Protein AF-A0A851M5R2-F1 (afdb_monomer_lite)

pLDDT: mean 85.22, std 11.35, range [49.38, 98.06]

Sequence (105 aa):
MPDEDSKIDHYVLEYRRTNFEGPPRAKEDQPWMVVEGIKGTEYTLSGLKFDMKYMNFRVRACNKAVAGEFSEPVTLETRAFMFRLDASTCHQNLRVEDLSVEWDA

InterPro domains:
  IPR003961 Fibronectin type III [PF00041] (3-75)
  IPR003961 Fibronectin type III [PS50853] (1-81)
  IPR003961 Fibronectin type III [cd00063] (2-78)
  IPR013783 Immunoglobulin-like fold [G3DSA:2.60.40.10] (1-80)
  IPR036116 Fibronectin type III superfamily [SSF49265] (3-80)
  IPR050617 E3 ubiquitin-protein ligases and FN3/SPRY domain-containing proteins [PTHR24099] (2-103)

Structure (mmCIF, N/CA/C/O backbone):
data_AF-A0A851M5R2-F1
#
_entry.id   AF-A0A851M5R2-F1
#
loop_
_atom_site.group_PDB
_atom_site.id
_atom_site.type_symbol
_atom_site.label_atom_id
_atom_site.label_alt_id
_atom_site.label_comp_id
_atom_site.label_asym_id
_atom_site.label_entity_id
_atom_site.label_seq_id
_atom_site.pdbx_PDB_ins_code
_atom_site.Cartn_x
_atom_site.Cartn_y
_atom_site.Cartn_z
_atom_site.occupancy
_atom_site.B_iso_or_equiv
_atom_site.auth_seq_id
_atom_site.auth_comp_id
_atom_site.auth_asym_id
_atom_site.auth_atom_id
_atom_site.pdbx_PDB_model_num
ATOM 1 N N . MET A 1 1 ? 8.449 -0.277 -33.703 1.00 49.38 1 MET A N 1
ATOM 2 C CA . MET A 1 1 ? 7.484 -0.553 -32.617 1.00 49.38 1 MET A CA 1
ATOM 3 C C . MET A 1 1 ? 8.231 -0.327 -31.317 1.00 49.38 1 MET A C 1
ATOM 5 O O . MET A 1 1 ? 9.392 -0.709 -31.301 1.00 49.38 1 MET A O 1
ATOM 9 N N . PRO A 1 2 ? 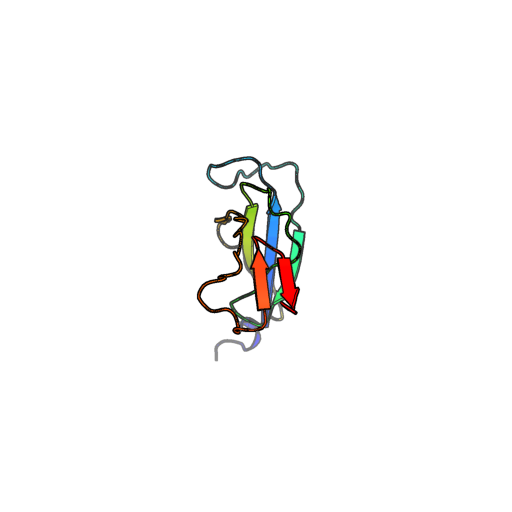7.665 0.336 -30.296 1.00 56.03 2 PRO A N 1
ATOM 10 C CA . PRO A 1 2 ? 8.299 0.331 -28.980 1.00 56.03 2 PRO A CA 1
ATOM 11 C C . PRO A 1 2 ? 8.421 -1.127 -28.520 1.00 56.03 2 PRO A C 1
ATOM 13 O O . PRO A 1 2 ? 7.449 -1.875 -28.627 1.00 56.03 2 PRO A O 1
ATOM 16 N N . ASP A 1 3 ? 9.626 -1.536 -28.125 1.00 65.56 3 ASP A N 1
ATOM 17 C CA . ASP A 1 3 ? 9.951 -2.923 -27.791 1.00 65.56 3 ASP A CA 1
ATOM 18 C C . ASP A 1 3 ? 9.016 -3.445 -26.694 1.00 65.56 3 ASP A C 1
ATOM 20 O O . ASP A 1 3 ? 8.780 -2.748 -25.705 1.00 65.56 3 ASP A O 1
ATOM 24 N N . GLU A 1 4 ? 8.480 -4.663 -26.844 1.00 64.38 4 GLU A N 1
ATOM 25 C CA . GLU A 1 4 ? 7.595 -5.272 -25.834 1.00 64.38 4 GLU A CA 1
ATOM 26 C C . GLU A 1 4 ? 8.258 -5.355 -24.450 1.00 64.38 4 GLU A C 1
ATOM 28 O O . GLU A 1 4 ? 7.576 -5.276 -23.427 1.00 64.38 4 GLU A O 1
ATOM 33 N N . ASP A 1 5 ? 9.592 -5.408 -24.418 1.00 66.94 5 ASP A N 1
ATOM 34 C CA . ASP A 1 5 ? 10.399 -5.367 -23.199 1.00 66.94 5 ASP A CA 1
ATOM 35 C C . ASP A 1 5 ? 10.375 -4.007 -22.489 1.00 66.94 5 ASP A C 1
ATOM 37 O O . ASP A 1 5 ? 10.797 -3.914 -21.343 1.00 66.94 5 ASP A O 1
ATOM 41 N N . SER A 1 6 ? 9.846 -2.951 -23.109 1.00 75.75 6 SER A N 1
ATOM 42 C CA . SER A 1 6 ? 9.666 -1.640 -22.468 1.00 75.75 6 SER A CA 1
ATOM 43 C C . SER A 1 6 ? 8.412 -1.578 -21.592 1.00 75.75 6 SER A C 1
ATOM 45 O O . SER A 1 6 ? 8.265 -0.653 -20.790 1.00 75.75 6 SER A O 1
ATOM 47 N N . LYS A 1 7 ? 7.486 -2.537 -21.732 1.00 89.88 7 LYS A N 1
ATOM 48 C CA . LYS A 1 7 ? 6.269 -2.575 -20.919 1.00 89.88 7 LYS A CA 1
ATOM 49 C C . LYS A 1 7 ? 6.615 -2.977 -19.487 1.00 89.88 7 LYS A C 1
ATOM 51 O O . LYS A 1 7 ? 7.362 -3.924 -19.255 1.00 89.88 7 LYS A O 1
ATOM 56 N N . ILE A 1 8 ? 6.012 -2.285 -18.525 1.00 93.88 8 ILE A N 1
ATOM 57 C CA . ILE A 1 8 ? 6.116 -2.651 -17.112 1.00 93.88 8 ILE A CA 1
ATOM 58 C C . ILE A 1 8 ? 5.534 -4.058 -16.926 1.00 93.88 8 ILE A C 1
ATOM 60 O O . ILE A 1 8 ? 4.380 -4.314 -17.272 1.00 93.88 8 ILE A O 1
ATOM 64 N N . ASP A 1 9 ? 6.351 -4.961 -16.390 1.00 95.06 9 ASP A N 1
ATOM 65 C CA . ASP A 1 9 ? 5.964 -6.329 -16.058 1.00 95.06 9 ASP A CA 1
ATOM 66 C C . ASP A 1 9 ? 5.421 -6.420 -14.627 1.00 95.06 9 ASP A C 1
ATOM 68 O O . ASP A 1 9 ? 4.424 -7.106 -14.383 1.00 95.06 9 ASP A O 1
ATOM 72 N N . HIS A 1 10 ? 6.077 -5.747 -13.680 1.00 96.69 10 HIS A N 1
ATOM 73 C CA . HIS A 1 10 ? 5.684 -5.694 -12.274 1.00 96.69 10 HIS A CA 1
ATOM 74 C C . HIS A 1 10 ? 6.294 -4.478 -11.571 1.00 96.69 10 HIS A C 1
ATOM 76 O O . HIS A 1 10 ? 7.139 -3.771 -12.117 1.00 96.69 10 HIS A O 1
ATOM 82 N N . TYR A 1 11 ? 5.890 -4.269 -10.326 1.00 98.06 11 TYR A N 1
ATOM 83 C CA . TYR A 1 11 ? 6.449 -3.273 -9.431 1.00 98.06 11 TYR A CA 1
ATOM 84 C C . TYR A 1 11 ? 7.110 -3.935 -8.227 1.00 98.06 11 TYR A C 1
ATOM 86 O O . TYR A 1 11 ? 6.731 -5.030 -7.794 1.00 98.06 11 TYR A O 1
ATOM 94 N N . VAL A 1 12 ? 8.092 -3.228 -7.679 1.00 97.88 12 VAL A N 1
ATOM 95 C CA . VAL A 1 12 ? 8.710 -3.539 -6.393 1.00 97.88 12 VAL A CA 1
ATOM 96 C C . VAL A 1 12 ? 8.437 -2.379 -5.450 1.00 97.88 12 VAL A C 1
ATOM 98 O O . VAL A 1 12 ? 8.760 -1.233 -5.766 1.00 97.88 12 VAL A O 1
ATOM 101 N N . LEU A 1 13 ? 7.839 -2.686 -4.303 1.00 97.25 13 LEU A N 1
ATOM 102 C CA . LEU A 1 13 ? 7.622 -1.760 -3.201 1.00 97.25 13 LEU A CA 1
ATOM 103 C C . LEU A 1 13 ? 8.699 -1.992 -2.147 1.00 97.25 13 LEU A C 1
ATOM 105 O O . LEU A 1 13 ? 8.842 -3.097 -1.628 1.00 97.25 13 LEU A O 1
ATOM 109 N N . GLU A 1 14 ? 9.399 -0.930 -1.777 1.00 95.88 14 GLU A N 1
ATOM 110 C CA . GLU A 1 14 ? 10.251 -0.914 -0.601 1.00 95.88 14 GLU A CA 1
ATOM 111 C C . GLU A 1 14 ? 9.653 -0.029 0.482 1.00 95.88 14 GLU A C 1
ATOM 113 O O . GLU A 1 14 ? 9.176 1.076 0.217 1.00 95.88 14 GLU A O 1
ATOM 118 N N . TYR A 1 15 ? 9.706 -0.507 1.722 1.00 92.75 15 TYR A N 1
ATOM 119 C CA . TYR A 1 15 ? 9.238 0.243 2.876 1.00 92.75 15 TYR A CA 1
ATOM 120 C C . TYR A 1 15 ? 10.161 0.067 4.078 1.00 92.75 15 TYR A C 1
ATOM 122 O O . TYR A 1 15 ? 10.774 -0.980 4.267 1.00 92.75 15 TYR A O 1
ATOM 130 N N . ARG A 1 16 ? 10.272 1.090 4.923 1.00 89.38 16 ARG A N 1
ATOM 131 C CA . ARG A 1 16 ? 11.022 0.998 6.183 1.00 89.38 16 ARG A CA 1
ATOM 132 C C . ARG A 1 16 ? 10.415 1.886 7.250 1.00 89.38 16 ARG A C 1
ATOM 134 O O . ARG A 1 16 ? 9.736 2.869 6.955 1.00 89.38 16 ARG A O 1
ATOM 141 N N . ARG A 1 17 ? 10.664 1.539 8.509 1.00 85.88 17 ARG A N 1
ATOM 142 C CA . ARG A 1 17 ? 10.167 2.316 9.646 1.00 85.88 17 ARG A CA 1
ATOM 143 C C . ARG A 1 17 ? 11.072 3.519 9.862 1.00 85.88 17 ARG A C 1
ATOM 145 O O . ARG A 1 17 ? 12.291 3.392 9.768 1.00 85.88 17 ARG A O 1
ATOM 152 N N . THR A 1 18 ? 10.481 4.646 10.237 1.00 79.81 18 THR A N 1
ATOM 153 C CA . THR A 1 18 ? 11.235 5.823 10.662 1.00 79.81 18 THR A CA 1
ATOM 154 C C . THR A 1 18 ? 10.577 6.464 11.876 1.00 79.81 18 THR A C 1
ATOM 156 O O . THR A 1 18 ? 9.359 6.468 12.018 1.00 79.81 18 THR A O 1
ATOM 159 N N . ASN A 1 19 ? 11.395 7.010 12.773 1.00 71.81 19 ASN A N 1
ATOM 160 C CA . ASN A 1 19 ? 10.915 7.809 13.904 1.00 71.81 19 ASN A CA 1
ATOM 161 C C . ASN A 1 19 ? 10.976 9.314 13.589 1.00 71.81 19 ASN A C 1
ATOM 163 O O . ASN A 1 19 ? 10.860 10.139 14.493 1.00 71.81 19 ASN A O 1
ATOM 167 N N . PHE A 1 20 ? 11.214 9.680 12.325 1.00 73.69 20 PHE A N 1
ATOM 168 C CA . PHE A 1 20 ? 11.363 11.060 11.887 1.00 73.69 20 PHE A CA 1
ATOM 169 C C . PHE A 1 20 ? 10.133 11.538 11.108 1.00 73.69 20 PHE A C 1
ATOM 171 O O . PHE A 1 20 ? 9.677 10.875 10.187 1.00 73.69 20 PHE A O 1
ATOM 178 N N . GLU A 1 21 ? 9.635 12.714 11.489 1.00 68.00 21 GLU A N 1
ATOM 179 C CA . GLU A 1 21 ? 8.441 13.366 10.925 1.00 68.00 21 GLU A CA 1
ATOM 180 C C . GLU A 1 21 ? 8.725 14.161 9.641 1.00 68.00 21 GLU A C 1
ATOM 182 O O . GLU A 1 21 ? 7.809 14.556 8.929 1.00 68.00 21 GLU A O 1
ATOM 187 N N . GLY A 1 22 ? 9.997 14.430 9.346 1.00 68.00 22 GLY A N 1
ATOM 188 C CA . GLY A 1 22 ? 10.385 15.208 8.174 1.00 68.00 22 GLY A CA 1
ATOM 189 C C . GLY A 1 22 ? 10.640 14.355 6.927 1.00 68.00 22 GLY A C 1
ATOM 190 O O . GLY A 1 22 ? 10.385 13.148 6.923 1.00 68.00 22 GLY A O 1
ATOM 191 N N . PRO A 1 23 ? 11.171 14.974 5.858 1.00 67.06 23 PRO A N 1
ATOM 192 C CA . PRO A 1 23 ? 11.411 14.287 4.599 1.00 67.06 23 PRO A CA 1
ATOM 193 C C . PRO A 1 23 ? 12.332 13.069 4.778 1.00 67.06 23 PRO A C 1
ATOM 195 O O . PRO A 1 23 ? 13.201 13.081 5.663 1.00 67.06 23 PRO A O 1
ATOM 198 N N . PRO A 1 24 ? 12.172 12.034 3.935 1.00 67.00 24 PRO A N 1
ATOM 199 C CA . PRO A 1 24 ? 12.933 10.796 4.040 1.00 67.00 24 PRO A CA 1
ATOM 200 C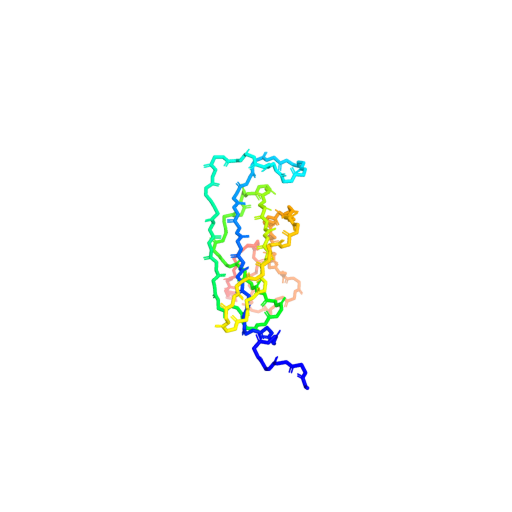 C . PRO A 1 24 ? 14.438 11.073 4.078 1.00 67.00 24 PRO A C 1
ATOM 202 O O . PRO A 1 24 ? 15.004 11.702 3.182 1.00 67.00 24 PRO A O 1
ATOM 205 N N . ARG A 1 25 ? 15.116 10.620 5.137 1.00 69.75 25 ARG A N 1
ATOM 206 C CA . ARG A 1 25 ? 16.560 10.840 5.288 1.00 69.75 25 ARG A CA 1
ATOM 207 C C . ARG A 1 25 ? 17.337 9.807 4.474 1.00 69.75 25 ARG A C 1
ATOM 209 O O . ARG A 1 25 ? 17.047 8.614 4.527 1.00 69.75 25 ARG A O 1
ATOM 216 N N . ALA A 1 26 ? 18.379 10.242 3.766 1.00 61.50 26 ALA A N 1
ATOM 217 C CA . ALA A 1 26 ? 19.221 9.346 2.964 1.00 61.50 26 ALA A CA 1
ATOM 218 C C . ALA A 1 26 ? 19.961 8.291 3.814 1.00 61.50 26 ALA A C 1
ATOM 220 O O . ALA A 1 26 ? 20.160 7.164 3.370 1.00 61.50 26 ALA A O 1
ATOM 221 N N . LYS A 1 27 ? 20.324 8.637 5.057 1.00 62.47 27 LYS A N 1
ATOM 222 C CA . LYS A 1 27 ? 20.888 7.710 6.047 1.00 62.47 27 LYS A CA 1
ATOM 223 C C . LYS A 1 27 ? 19.848 7.406 7.122 1.00 62.47 27 LYS A C 1
ATOM 225 O O . LYS A 1 27 ? 19.613 8.230 8.001 1.00 62.47 27 LYS A O 1
ATOM 230 N N . GLU A 1 28 ? 19.254 6.223 7.051 1.00 65.69 28 GLU A N 1
ATOM 231 C CA . GLU A 1 28 ? 18.566 5.595 8.182 1.00 65.69 28 GLU A CA 1
ATOM 232 C C . GLU A 1 28 ? 19.205 4.221 8.410 1.00 65.69 28 GLU A C 1
ATOM 234 O O . GLU A 1 28 ? 19.522 3.534 7.441 1.00 65.69 28 GLU A O 1
ATOM 239 N N . ASP A 1 29 ? 19.400 3.836 9.675 1.00 64.00 29 ASP A N 1
ATOM 240 C CA . ASP A 1 29 ? 20.018 2.553 10.059 1.00 64.00 29 ASP A CA 1
ATOM 241 C C . ASP A 1 29 ? 19.137 1.335 9.741 1.00 64.00 29 ASP A C 1
ATOM 243 O O . ASP A 1 29 ? 19.615 0.202 9.733 1.00 64.00 29 ASP A O 1
ATOM 247 N N . GLN A 1 30 ? 17.837 1.541 9.506 1.00 76.38 30 GLN A N 1
ATOM 248 C CA . GLN A 1 30 ? 16.911 0.438 9.271 1.00 76.38 30 GLN A CA 1
ATOM 249 C C . GLN A 1 30 ? 16.925 -0.006 7.802 1.00 76.38 30 GLN A C 1
ATOM 251 O O . GLN A 1 30 ? 16.799 0.839 6.908 1.00 76.38 30 GLN A O 1
ATOM 256 N N . PRO A 1 31 ? 17.028 -1.323 7.538 1.00 86.94 31 PRO A N 1
ATOM 257 C CA . PRO A 1 31 ? 16.977 -1.847 6.182 1.00 86.94 31 PRO A CA 1
ATOM 258 C C . PRO A 1 31 ? 15.595 -1.624 5.559 1.00 86.94 31 PRO A C 1
ATOM 260 O O . PRO A 1 31 ? 14.574 -1.589 6.252 1.00 86.94 31 PRO A O 1
ATOM 263 N N . TRP A 1 32 ? 15.568 -1.506 4.232 1.00 90.81 32 TRP A N 1
ATOM 264 C CA . TRP A 1 32 ? 14.328 -1.559 3.466 1.00 90.81 32 TRP A CA 1
ATOM 265 C C . TRP A 1 32 ? 13.780 -2.987 3.466 1.00 90.81 32 TRP A C 1
ATOM 267 O O . TRP A 1 32 ? 14.496 -3.943 3.179 1.00 90.81 32 TRP A O 1
ATOM 277 N N . MET A 1 33 ? 12.502 -3.122 3.797 1.00 93.62 33 MET A N 1
ATOM 278 C CA . MET A 1 33 ? 11.721 -4.327 3.546 1.00 93.62 33 MET A CA 1
ATOM 279 C C . MET A 1 33 ? 11.188 -4.267 2.115 1.00 93.62 33 MET A C 1
ATOM 281 O O . MET A 1 33 ? 10.834 -3.187 1.642 1.00 93.62 33 MET A O 1
ATOM 285 N N . VAL A 1 34 ? 11.129 -5.413 1.437 1.00 95.81 34 VAL A N 1
ATOM 286 C CA . VAL A 1 34 ? 10.839 -5.499 -0.001 1.00 95.81 34 VAL A CA 1
ATOM 287 C C . VAL A 1 34 ? 9.592 -6.346 -0.238 1.00 95.81 34 VAL A C 1
ATOM 289 O O . VAL A 1 34 ? 9.462 -7.439 0.313 1.00 95.81 34 VAL A O 1
ATOM 292 N N . VAL A 1 35 ? 8.699 -5.853 -1.092 1.00 96.88 35 VAL A N 1
ATOM 293 C CA . VAL A 1 35 ? 7.605 -6.614 -1.699 1.00 96.88 35 VAL A CA 1
ATOM 294 C C . VAL A 1 35 ? 7.785 -6.563 -3.210 1.00 96.88 35 VAL A C 1
ATOM 296 O O . VAL A 1 35 ? 7.754 -5.488 -3.806 1.00 96.88 35 VAL A O 1
ATOM 299 N N . GLU A 1 36 ? 7.964 -7.721 -3.838 1.00 95.94 36 GLU A N 1
ATOM 300 C CA . GLU A 1 36 ? 8.158 -7.834 -5.286 1.00 95.94 36 GLU A CA 1
ATOM 301 C C . GLU A 1 36 ? 6.945 -8.456 -5.983 1.00 95.94 36 GLU A C 1
ATOM 303 O O . GLU A 1 36 ? 6.056 -9.028 -5.353 1.00 95.94 36 GLU A O 1
ATOM 308 N N . GLY A 1 37 ? 6.921 -8.355 -7.314 1.00 95.75 37 GLY A N 1
ATOM 309 C CA . GLY A 1 37 ? 5.922 -9.028 -8.142 1.00 95.75 37 GLY A CA 1
ATOM 310 C C . GLY A 1 37 ? 4.534 -8.384 -8.125 1.00 95.75 37 GLY A C 1
ATOM 311 O O . GLY A 1 37 ? 3.573 -9.010 -8.570 1.00 95.75 37 GLY A O 1
ATOM 312 N N . ILE A 1 38 ? 4.407 -7.140 -7.656 1.00 97.62 38 ILE A N 1
ATOM 313 C CA . ILE A 1 38 ? 3.128 -6.422 -7.636 1.00 97.62 38 ILE A CA 1
ATOM 314 C C . ILE A 1 38 ? 2.710 -6.143 -9.086 1.00 97.62 38 ILE A C 1
ATOM 316 O O . ILE A 1 38 ? 3.399 -5.430 -9.812 1.00 97.62 38 ILE A O 1
ATOM 320 N N . LYS A 1 39 ? 1.596 -6.733 -9.532 1.00 95.69 39 LYS A N 1
ATOM 321 C CA . LYS A 1 39 ? 1.107 -6.591 -10.918 1.00 95.69 39 LYS A CA 1
ATOM 322 C C . LYS A 1 39 ? 0.188 -5.386 -11.127 1.00 95.69 39 LYS A C 1
ATOM 324 O O . LYS A 1 39 ? 0.067 -4.907 -12.250 1.00 95.69 39 LYS A O 1
ATOM 329 N N . GLY A 1 40 ? -0.463 -4.917 -10.064 1.00 94.25 40 GLY A N 1
ATOM 330 C CA . GLY A 1 40 ? -1.292 -3.714 -10.082 1.00 94.25 40 GLY A CA 1
ATOM 331 C C . GLY A 1 40 ? -0.496 -2.451 -9.764 1.00 94.25 40 GLY A C 1
ATOM 332 O O . GLY A 1 40 ? 0.661 -2.508 -9.360 1.00 94.25 40 GLY A O 1
ATOM 333 N N . THR A 1 41 ? -1.144 -1.301 -9.897 1.00 95.19 41 THR A N 1
ATOM 334 C CA . THR A 1 41 ? -0.615 -0.004 -9.439 1.00 95.19 41 THR A CA 1
ATOM 335 C C . THR A 1 41 ? -0.952 0.282 -7.974 1.00 95.19 41 THR A C 1
ATOM 337 O O . THR A 1 41 ? -0.649 1.357 -7.466 1.00 95.19 41 THR A O 1
ATOM 340 N N . GLU A 1 42 ? -1.589 -0.674 -7.299 1.00 95.31 42 GLU A N 1
ATOM 341 C CA . GLU A 1 42 ? -2.045 -0.589 -5.916 1.00 95.31 42 GLU A CA 1
ATOM 342 C C . GLU A 1 42 ? -1.628 -1.853 -5.161 1.00 95.31 42 GLU A C 1
ATOM 344 O O . GLU A 1 42 ? -1.632 -2.958 -5.710 1.00 95.31 42 GLU A O 1
ATOM 349 N N . TYR A 1 43 ? -1.267 -1.686 -3.889 1.00 94.81 43 TYR A N 1
ATOM 350 C CA . TYR A 1 43 ? -0.907 -2.784 -3.001 1.00 94.81 43 TYR A CA 1
ATOM 351 C C . TYR A 1 43 ? -1.266 -2.442 -1.553 1.00 94.81 43 TYR A C 1
ATOM 353 O O . TYR A 1 43 ? -0.890 -1.386 -1.043 1.00 94.81 43 TYR A O 1
ATOM 361 N N . THR A 1 44 ? -1.967 -3.349 -0.872 1.00 93.62 44 THR A N 1
ATOM 362 C CA . THR A 1 44 ? -2.282 -3.215 0.554 1.00 93.62 44 THR A CA 1
ATOM 363 C C . THR A 1 44 ? -1.218 -3.919 1.388 1.00 93.62 44 THR A C 1
ATOM 365 O O . THR A 1 44 ? -1.170 -5.145 1.447 1.00 93.62 44 THR A O 1
ATOM 368 N N . LEU A 1 45 ? -0.377 -3.142 2.073 1.00 91.50 45 LEU A N 1
ATOM 369 C CA . LEU A 1 45 ? 0.610 -3.684 3.004 1.00 91.50 45 LEU A CA 1
ATOM 370 C C . LEU A 1 45 ? -0.041 -4.011 4.359 1.00 91.50 45 LEU A C 1
ATOM 372 O O . LEU A 1 45 ? -0.412 -3.116 5.116 1.00 91.50 45 LEU A O 1
ATOM 376 N N . SER A 1 46 ? -0.170 -5.301 4.666 1.00 89.50 46 SER A N 1
ATOM 377 C CA . SER A 1 46 ? -0.767 -5.815 5.907 1.00 89.50 46 SER A CA 1
ATOM 378 C C . SER A 1 46 ? 0.267 -6.128 6.998 1.00 89.50 46 SER A C 1
ATOM 380 O O . SER A 1 46 ? 1.457 -6.260 6.723 1.00 89.50 46 SER A O 1
ATOM 382 N N . GLY A 1 47 ? -0.192 -6.322 8.241 1.00 85.88 47 GLY A N 1
ATOM 383 C CA . GLY A 1 47 ? 0.655 -6.791 9.352 1.00 85.88 47 GLY A CA 1
ATOM 384 C C . GLY A 1 47 ? 1.548 -5.716 9.982 1.00 85.88 47 GLY A C 1
ATOM 385 O O . GLY A 1 47 ? 2.499 -6.033 10.694 1.00 85.88 47 GLY A O 1
ATOM 386 N N . LEU A 1 48 ? 1.257 -4.440 9.726 1.00 85.38 48 LEU A N 1
ATOM 387 C CA . LEU A 1 48 ? 1.983 -3.319 10.314 1.00 85.38 48 LEU A CA 1
ATOM 388 C C . LEU A 1 48 ? 1.536 -3.068 11.760 1.00 85.38 48 LEU A C 1
ATOM 390 O O . LEU A 1 48 ? 0.358 -3.184 12.095 1.00 85.38 48 LEU A O 1
ATOM 394 N N . LYS A 1 49 ? 2.484 -2.696 12.626 1.00 78.25 49 LYS A N 1
ATOM 395 C CA . LYS A 1 49 ? 2.193 -2.354 14.023 1.00 78.25 49 LYS A CA 1
ATOM 396 C C . LYS A 1 49 ? 1.547 -0.966 14.100 1.00 78.25 49 LYS A C 1
ATOM 398 O O . LYS A 1 49 ? 2.140 -0.000 13.637 1.00 78.25 49 LYS A O 1
ATOM 403 N N . PHE A 1 50 ? 0.394 -0.866 14.764 1.00 69.00 50 PHE A N 1
ATOM 404 C CA . PHE A 1 50 ? -0.452 0.338 14.831 1.00 69.00 50 PHE A CA 1
ATOM 405 C C . PHE A 1 50 ? 0.094 1.516 15.671 1.00 69.00 50 PHE A C 1
ATOM 407 O O . PHE A 1 50 ? -0.579 2.528 15.815 1.00 69.00 50 PHE A O 1
ATOM 414 N N . ASP A 1 51 ? 1.314 1.422 16.196 1.00 65.25 51 ASP A N 1
ATOM 415 C CA . ASP A 1 51 ? 1.978 2.472 16.992 1.00 65.25 51 ASP A CA 1
ATOM 416 C C . ASP A 1 51 ? 3.268 2.952 16.301 1.00 65.25 51 ASP A C 1
ATOM 418 O O . ASP A 1 51 ? 4.285 3.271 16.915 1.00 65.25 51 ASP A O 1
ATOM 422 N N . MET A 1 52 ? 3.267 2.903 14.967 1.00 71.12 52 MET A N 1
ATOM 423 C CA . MET A 1 52 ? 4.318 3.493 14.154 1.00 71.12 52 MET A CA 1
ATOM 424 C C . MET A 1 52 ? 3.853 4.847 13.658 1.00 71.12 52 MET A C 1
ATOM 426 O O . MET A 1 52 ? 2.937 4.933 12.839 1.00 71.12 52 MET A O 1
ATOM 430 N N . LYS A 1 53 ? 4.508 5.909 14.129 1.00 74.62 53 LYS A N 1
ATOM 431 C CA . LYS A 1 53 ? 4.141 7.255 13.695 1.00 74.62 53 LYS A CA 1
ATOM 432 C C . LYS A 1 53 ? 4.425 7.443 12.205 1.00 74.62 53 LYS A C 1
ATOM 434 O O . LYS A 1 53 ? 3.551 7.914 11.496 1.00 74.62 53 LYS A O 1
ATOM 439 N N . TYR A 1 54 ? 5.585 6.988 11.719 1.00 80.88 54 TYR A N 1
ATOM 440 C CA . TYR A 1 54 ? 6.003 7.206 10.334 1.00 80.88 54 TYR A CA 1
ATOM 441 C C . TYR A 1 54 ? 6.666 5.984 9.690 1.00 80.88 54 TYR A C 1
ATOM 443 O O . TYR A 1 54 ? 7.381 5.195 10.317 1.00 80.88 54 TYR A O 1
ATOM 451 N N . MET A 1 55 ? 6.447 5.848 8.389 1.00 88.12 55 MET A N 1
ATOM 452 C CA . MET A 1 55 ? 7.058 4.851 7.525 1.00 88.12 55 MET A CA 1
ATOM 453 C C . MET A 1 55 ? 7.394 5.488 6.182 1.00 88.12 55 MET A C 1
ATOM 455 O O . MET A 1 55 ? 6.593 6.239 5.635 1.00 88.12 55 MET A O 1
ATOM 459 N N . ASN A 1 56 ? 8.571 5.173 5.654 1.00 91.12 56 ASN A N 1
ATOM 460 C CA . ASN A 1 56 ? 8.971 5.577 4.313 1.00 91.12 56 ASN A CA 1
ATOM 461 C C . ASN A 1 56 ? 8.587 4.485 3.319 1.00 91.12 56 ASN A C 1
ATOM 463 O O . ASN A 1 56 ? 8.797 3.306 3.607 1.00 91.12 56 ASN A O 1
ATOM 467 N N . PHE A 1 57 ? 8.104 4.881 2.147 1.00 93.00 57 PHE A N 1
ATOM 468 C CA . PHE A 1 57 ? 7.759 3.997 1.039 1.00 93.00 57 PHE A CA 1
ATOM 469 C C . PHE A 1 57 ? 8.380 4.513 -0.249 1.00 93.00 57 PHE A C 1
ATOM 471 O O . PHE A 1 57 ? 8.393 5.717 -0.485 1.00 93.00 57 PHE A O 1
ATOM 478 N N . ARG A 1 58 ? 8.856 3.612 -1.101 1.00 95.81 58 ARG A N 1
ATOM 479 C CA . ARG A 1 58 ? 9.271 3.927 -2.470 1.00 95.81 58 ARG A CA 1
ATOM 480 C C . ARG A 1 58 ? 8.952 2.762 -3.389 1.00 95.81 58 ARG A C 1
ATOM 482 O O . ARG A 1 58 ? 8.997 1.608 -2.969 1.00 95.81 58 ARG A O 1
ATOM 489 N N . VAL A 1 59 ? 8.632 3.057 -4.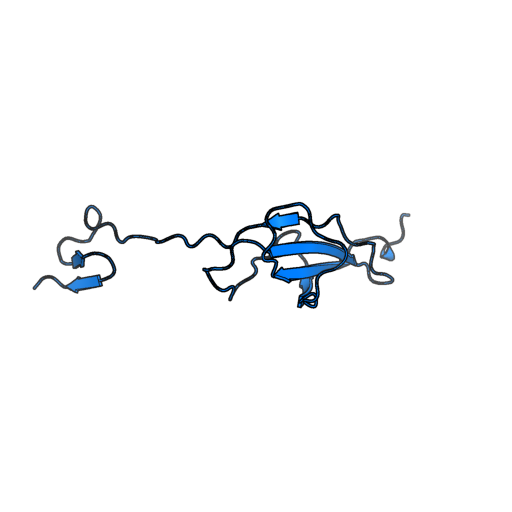640 1.00 97.50 59 VAL A N 1
ATOM 490 C CA . VAL A 1 59 ? 8.266 2.045 -5.636 1.00 97.50 59 VAL A CA 1
ATOM 491 C C . VAL A 1 59 ? 9.167 2.184 -6.845 1.00 97.50 59 VAL A C 1
ATOM 493 O O . VAL A 1 59 ? 9.487 3.295 -7.249 1.00 97.50 59 VAL A O 1
ATOM 496 N N . ARG A 1 60 ? 9.551 1.066 -7.452 1.00 97.06 60 ARG A N 1
ATOM 497 C CA . ARG A 1 60 ? 10.142 1.052 -8.793 1.00 97.06 60 ARG A CA 1
ATOM 498 C C . ARG A 1 60 ? 9.313 0.184 -9.723 1.00 97.06 60 ARG A C 1
ATOM 500 O O . ARG A 1 60 ? 8.709 -0.801 -9.294 1.00 97.06 60 ARG A O 1
ATOM 507 N N . ALA A 1 61 ? 9.308 0.552 -10.996 1.00 97.00 61 ALA A N 1
ATOM 508 C CA . ALA A 1 61 ? 8.752 -0.267 -12.060 1.00 97.00 61 ALA A CA 1
ATOM 509 C C . ALA A 1 61 ? 9.839 -1.187 -12.620 1.00 97.00 61 ALA A C 1
ATOM 511 O O . ALA A 1 61 ? 10.959 -0.745 -12.871 1.00 97.00 61 ALA A O 1
ATOM 512 N N . CYS A 1 62 ? 9.502 -2.448 -12.851 1.00 95.31 62 CYS A N 1
ATOM 513 C CA . CYS A 1 62 ? 10.379 -3.431 -13.466 1.00 95.31 62 CYS A CA 1
ATOM 514 C C . CYS A 1 62 ? 9.752 -3.922 -14.767 1.00 95.31 62 CYS A C 1
ATOM 516 O O . CYS A 1 62 ? 8.563 -4.248 -14.813 1.00 95.31 62 CYS A O 1
ATOM 518 N N . ASN A 1 63 ? 10.552 -4.000 -15.822 1.00 93.50 63 ASN A N 1
ATOM 519 C CA . ASN A 1 63 ? 10.198 -4.755 -17.018 1.00 93.50 63 ASN A CA 1
ATOM 520 C C . ASN A 1 63 ? 10.920 -6.117 -17.000 1.00 93.50 63 ASN A C 1
ATOM 522 O O . ASN A 1 63 ? 11.528 -6.490 -15.996 1.00 93.50 63 ASN A O 1
ATOM 526 N N . LYS A 1 64 ? 10.833 -6.894 -18.086 1.00 88.25 64 LYS A N 1
ATOM 527 C CA . LYS A 1 64 ? 11.450 -8.233 -18.149 1.00 88.25 64 LYS A CA 1
ATOM 528 C C . LYS A 1 64 ? 12.981 -8.216 -18.203 1.00 88.25 64 LYS A C 1
ATOM 530 O O . LYS A 1 64 ? 13.597 -9.242 -17.932 1.00 88.25 64 LYS A O 1
ATOM 535 N N . ALA A 1 65 ? 13.582 -7.084 -18.559 1.00 87.62 65 ALA A N 1
ATOM 536 C CA . ALA A 1 65 ? 15.020 -6.950 -18.751 1.00 87.62 65 ALA A CA 1
ATOM 537 C C . ALA A 1 65 ? 15.708 -6.224 -17.584 1.00 87.62 65 ALA A C 1
ATOM 539 O O . ALA A 1 65 ? 16.819 -6.585 -17.199 1.00 87.62 65 ALA A O 1
ATOM 540 N N . VAL A 1 66 ? 15.071 -5.189 -17.031 1.00 89.88 66 VAL A N 1
ATOM 541 C CA . VAL A 1 66 ? 15.674 -4.250 -16.087 1.00 89.88 66 VAL A CA 1
ATOM 542 C C . VAL A 1 66 ? 14.645 -3.659 -15.116 1.00 89.88 66 VAL A C 1
ATOM 544 O O . VAL A 1 66 ? 13.472 -3.447 -15.437 1.00 89.88 66 VAL A O 1
ATOM 547 N N . ALA A 1 67 ? 15.115 -3.364 -13.905 1.00 92.88 67 ALA A N 1
ATOM 548 C CA . ALA A 1 67 ? 14.396 -2.553 -12.934 1.00 92.88 67 ALA A CA 1
ATOM 549 C C . ALA A 1 67 ? 14.722 -1.071 -13.160 1.00 92.88 67 ALA A C 1
ATOM 551 O O . ALA A 1 67 ? 15.892 -0.706 -13.257 1.00 92.88 67 ALA A O 1
ATOM 552 N N . GLY A 1 68 ? 13.700 -0.223 -13.235 1.00 93.38 68 GLY A N 1
ATOM 553 C CA . GLY A 1 68 ? 13.881 1.223 -13.264 1.00 93.38 68 GLY A CA 1
ATOM 554 C C . GLY A 1 68 ? 14.354 1.779 -11.920 1.00 93.38 68 GLY A C 1
ATOM 555 O O . GLY A 1 68 ? 14.466 1.063 -10.918 1.00 93.38 68 GLY A O 1
ATOM 556 N N . GLU A 1 69 ? 14.587 3.088 -11.901 1.00 96.31 69 GLU A N 1
ATOM 557 C CA . GLU A 1 69 ? 14.877 3.824 -10.673 1.00 96.31 69 GLU A CA 1
ATOM 558 C C . GLU A 1 69 ? 13.684 3.799 -9.710 1.00 96.31 69 GLU A C 1
ATOM 560 O O . GLU A 1 69 ? 12.519 3.689 -10.112 1.00 96.31 69 GLU A O 1
ATOM 565 N N . PHE A 1 70 ? 13.983 3.914 -8.417 1.00 96.25 70 PHE A N 1
ATOM 566 C CA . PHE A 1 70 ? 12.945 4.126 -7.416 1.00 96.25 70 PHE A CA 1
ATOM 567 C C . PHE A 1 70 ? 12.323 5.513 -7.561 1.00 96.25 70 PHE A C 1
ATOM 569 O O . PHE A 1 70 ? 12.995 6.488 -7.891 1.00 96.25 70 PHE A O 1
ATOM 576 N N . SER A 1 71 ? 11.035 5.595 -7.245 1.00 96.00 71 SER A N 1
ATOM 577 C CA . SER A 1 71 ? 10.352 6.854 -7.006 1.00 96.00 71 SER A CA 1
ATOM 578 C C . SER A 1 71 ? 11.016 7.615 -5.863 1.00 96.00 71 SER A C 1
ATOM 580 O O . SER A 1 71 ? 11.633 7.022 -4.969 1.00 96.00 71 SER A O 1
ATOM 582 N N . GLU A 1 72 ? 10.770 8.921 -5.824 1.00 93.12 72 GLU A N 1
ATOM 583 C CA . GLU A 1 72 ? 11.008 9.680 -4.604 1.00 93.12 72 GLU A CA 1
ATOM 584 C C . GLU A 1 72 ? 10.252 9.025 -3.434 1.00 93.12 72 GLU A C 1
ATOM 586 O O . GLU A 1 72 ? 9.096 8.603 -3.599 1.00 93.12 72 GLU A O 1
ATOM 591 N N . PRO A 1 73 ? 10.903 8.863 -2.272 1.00 91.00 73 PRO A N 1
ATOM 592 C CA . PRO A 1 73 ? 10.279 8.240 -1.121 1.00 91.00 73 PRO A CA 1
ATOM 593 C C . PRO A 1 73 ? 9.174 9.127 -0.535 1.00 91.00 73 PRO A C 1
ATOM 595 O O . PRO A 1 73 ? 9.290 10.351 -0.489 1.00 91.00 73 PRO A O 1
ATOM 598 N N . VAL A 1 74 ? 8.117 8.494 -0.033 1.00 91.06 74 VAL A N 1
ATOM 599 C CA . VAL A 1 74 ? 6.998 9.157 0.647 1.00 91.06 74 VAL A CA 1
ATOM 600 C C . VAL A 1 74 ? 6.891 8.687 2.093 1.00 91.06 74 VAL A C 1
ATOM 602 O O . VAL A 1 74 ? 7.060 7.501 2.376 1.00 91.06 74 VAL A O 1
ATOM 605 N N . THR A 1 75 ? 6.588 9.611 3.004 1.00 89.38 75 THR A N 1
ATOM 606 C CA . THR A 1 75 ? 6.373 9.315 4.427 1.00 89.38 75 THR A CA 1
ATOM 607 C C . THR A 1 75 ? 4.876 9.187 4.706 1.00 89.38 75 THR A C 1
ATOM 609 O O . THR A 1 75 ? 4.130 10.133 4.464 1.00 89.38 75 THR A O 1
ATOM 612 N N . LEU A 1 76 ? 4.432 8.041 5.228 1.00 88.06 76 LEU A N 1
ATOM 613 C CA . LEU A 1 76 ? 3.038 7.781 5.617 1.00 88.06 76 LEU A CA 1
ATOM 614 C C . LEU A 1 76 ? 2.946 7.305 7.074 1.00 88.06 76 LEU A C 1
ATOM 616 O O . LEU A 1 76 ? 3.913 6.784 7.629 1.00 88.06 76 LEU A O 1
ATOM 620 N N . GLU A 1 77 ? 1.765 7.444 7.676 1.00 85.44 77 GLU A N 1
ATOM 621 C CA . GLU A 1 77 ? 1.464 6.993 9.041 1.00 85.44 77 GLU A CA 1
ATOM 622 C C . GLU A 1 77 ? 0.588 5.732 9.024 1.00 85.44 77 GLU A C 1
ATOM 624 O O . GLU A 1 77 ? -0.366 5.642 8.248 1.00 85.44 77 GLU A O 1
ATOM 629 N N . THR A 1 78 ? 0.829 4.786 9.936 1.00 80.75 78 THR A N 1
ATOM 630 C CA . THR A 1 78 ? -0.088 3.656 10.164 1.00 80.75 78 THR A CA 1
ATOM 631 C C . THR A 1 78 ? -1.100 4.030 11.235 1.00 80.75 78 THR A C 1
ATOM 633 O O . THR A 1 78 ? -0.984 3.614 12.389 1.00 80.75 78 THR A O 1
ATOM 636 N N . ARG A 1 79 ? -2.074 4.870 10.873 1.00 76.06 79 ARG A N 1
ATOM 637 C CA . ARG A 1 79 ? -3.089 5.334 11.824 1.00 76.06 79 ARG A CA 1
ATOM 638 C C . ARG A 1 79 ? -3.903 4.160 12.354 1.00 76.06 79 ARG A C 1
ATOM 640 O O . ARG A 1 79 ? -4.515 3.417 11.588 1.00 76.06 79 ARG A O 1
ATOM 647 N N . ALA A 1 80 ? -3.939 4.032 13.674 1.00 71.81 80 ALA A N 1
ATOM 648 C CA . ALA A 1 80 ? -4.881 3.155 14.342 1.00 71.81 80 ALA A CA 1
ATOM 649 C C . ALA A 1 80 ? -6.286 3.755 14.206 1.00 71.81 80 ALA A C 1
ATOM 651 O O . ALA A 1 80 ? -6.600 4.775 14.820 1.00 71.81 80 ALA A O 1
ATOM 652 N N . PHE A 1 81 ? -7.136 3.129 13.397 1.00 74.94 81 PHE A N 1
ATOM 653 C CA . PHE A 1 81 ? -8.563 3.421 13.404 1.00 74.94 81 PHE A CA 1
ATOM 654 C C . PHE A 1 81 ? -9.234 2.483 14.403 1.00 74.94 81 PHE A C 1
ATOM 656 O O . PHE A 1 81 ? -9.276 1.271 14.197 1.00 74.94 81 PHE A O 1
ATOM 663 N N . MET A 1 82 ? -9.748 3.038 15.499 1.00 72.44 82 MET A N 1
ATOM 664 C CA . MET A 1 82 ? -10.649 2.302 16.382 1.00 72.44 82 MET A CA 1
ATOM 665 C C . MET A 1 82 ? -12.044 2.332 15.769 1.00 72.44 82 MET A C 1
ATOM 667 O O . MET A 1 82 ? -12.778 3.314 15.904 1.00 72.44 82 MET A O 1
ATOM 671 N N . PHE A 1 83 ? -12.391 1.261 15.061 1.00 80.25 83 PHE A N 1
ATOM 672 C CA . PHE A 1 83 ? -13.768 1.021 14.657 1.00 80.25 83 PHE A CA 1
ATOM 673 C C . PHE A 1 83 ? -14.568 0.676 15.911 1.00 80.25 83 PHE A C 1
ATOM 675 O O . PHE A 1 83 ? -14.206 -0.240 16.646 1.00 80.25 83 PHE A O 1
ATOM 682 N N . ARG A 1 84 ? -15.619 1.450 16.174 1.00 84.31 84 ARG A N 1
ATOM 683 C CA . ARG A 1 84 ? -16.539 1.206 17.28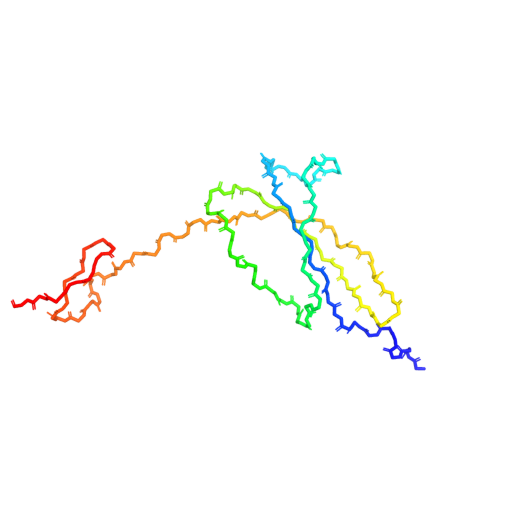5 1.00 84.31 84 ARG A CA 1
ATOM 684 C C . ARG A 1 84 ? -17.760 0.472 16.770 1.00 84.31 84 ARG A C 1
ATOM 686 O O . ARG A 1 84 ? -18.213 0.736 15.656 1.00 84.31 84 ARG A O 1
ATOM 693 N N . LEU A 1 85 ? -18.278 -0.429 17.590 1.00 89.12 85 LEU A N 1
ATOM 694 C CA . LEU A 1 85 ? -19.554 -1.060 17.322 1.00 89.12 85 LEU A CA 1
ATOM 695 C C . LEU A 1 85 ? -20.662 -0.053 17.627 1.00 89.12 85 LEU A C 1
ATOM 697 O O . LEU A 1 85 ? -20.653 0.614 18.663 1.00 89.12 85 LEU A O 1
ATOM 701 N N . ASP A 1 86 ? -21.593 0.092 16.694 1.00 87.81 86 ASP A N 1
ATOM 702 C CA . ASP A 1 86 ? -22.701 1.023 16.831 1.00 87.81 86 ASP A CA 1
ATOM 703 C C . ASP A 1 86 ? -23.923 0.304 17.407 1.00 87.81 86 ASP A C 1
ATOM 705 O O . ASP A 1 86 ? -24.646 -0.406 16.709 1.00 87.81 86 ASP A O 1
ATOM 709 N N . ALA A 1 87 ? -24.162 0.508 18.702 1.00 88.88 87 ALA A N 1
ATOM 710 C CA . ALA A 1 87 ? -25.330 -0.039 19.381 1.00 88.88 87 ALA A CA 1
ATOM 711 C C . ALA A 1 87 ? -26.654 0.500 18.811 1.00 88.88 87 ALA A C 1
ATOM 713 O O . ALA A 1 87 ? -27.676 -0.170 18.915 1.00 88.88 87 ALA A O 1
ATOM 714 N N . SER A 1 88 ? -26.665 1.680 18.178 1.00 90.12 88 SER A N 1
ATOM 715 C CA . SER A 1 88 ? -27.905 2.272 17.656 1.00 90.12 88 SER A CA 1
ATOM 716 C C . SER A 1 88 ? -28.447 1.560 16.415 1.00 90.12 88 SER A C 1
ATOM 718 O O . SER A 1 88 ? -29.634 1.668 16.110 1.00 90.12 88 SER A O 1
ATOM 720 N N . THR A 1 89 ? -27.594 0.804 15.723 1.00 90.06 89 THR A N 1
ATOM 721 C CA . THR A 1 89 ? -27.945 0.033 14.526 1.00 90.06 89 THR A CA 1
ATOM 722 C C . THR A 1 89 ? -27.915 -1.477 14.769 1.00 90.06 89 THR A C 1
ATOM 724 O O . THR A 1 89 ? -28.044 -2.259 13.824 1.00 90.06 89 THR A O 1
ATOM 727 N N . CYS A 1 90 ? -27.770 -1.913 16.027 1.00 90.19 90 CYS A N 1
ATOM 728 C CA . CYS A 1 90 ? -27.735 -3.332 16.358 1.00 90.19 90 CYS A CA 1
ATOM 729 C C . CYS A 1 90 ? -29.122 -3.987 16.249 1.00 90.19 90 CYS A C 1
ATOM 731 O O . CYS A 1 90 ? -30.168 -3.348 16.381 1.00 90.19 90 CYS A O 1
ATOM 733 N N . HIS A 1 91 ? -29.131 -5.292 15.971 1.00 91.44 91 HIS A N 1
ATOM 734 C CA . HIS A 1 91 ? -30.362 -6.074 15.991 1.00 91.44 91 HIS A CA 1
ATOM 735 C C . HIS A 1 91 ? -30.953 -6.063 17.406 1.00 91.44 91 HIS A C 1
ATOM 737 O O . HIS A 1 91 ? -30.214 -6.193 18.370 1.00 91.44 91 HIS A O 1
ATOM 743 N N . GLN A 1 92 ? -32.279 -6.012 17.533 1.00 91.19 92 GLN A N 1
ATOM 744 C CA . GLN A 1 92 ? -32.990 -5.902 18.820 1.00 91.19 92 GLN A CA 1
ATOM 745 C C . GLN A 1 92 ? -32.694 -7.007 19.857 1.00 91.19 92 GLN A C 1
ATOM 747 O O . GLN A 1 92 ? -33.003 -6.835 21.026 1.00 91.19 92 GLN A O 1
ATOM 752 N N . ASN A 1 93 ? -32.113 -8.133 19.432 1.00 93.00 93 ASN A N 1
ATOM 753 C CA . ASN A 1 93 ? -31.716 -9.241 20.315 1.00 93.00 93 ASN A CA 1
ATOM 754 C C . ASN A 1 93 ? -30.210 -9.239 20.632 1.00 93.00 93 ASN A C 1
ATOM 756 O O . ASN A 1 93 ? -29.693 -10.203 21.190 1.00 93.00 93 ASN A O 1
ATOM 760 N N . LEU A 1 94 ? -29.480 -8.222 20.178 1.00 92.38 94 LEU A N 1
ATOM 761 C CA . LEU A 1 94 ? -28.062 -8.059 20.444 1.00 92.38 94 LEU A CA 1
ATOM 762 C C . LEU A 1 94 ? -27.876 -6.862 21.364 1.00 92.38 94 LEU A C 1
ATOM 764 O O . LEU A 1 94 ? -28.414 -5.785 21.121 1.00 92.38 94 LEU A O 1
ATOM 768 N N . ARG A 1 95 ? -27.049 -7.046 22.383 1.00 91.94 95 ARG A N 1
ATOM 769 C CA . ARG A 1 95 ? -26.520 -5.974 23.211 1.00 91.94 95 ARG A CA 1
ATOM 770 C C . ARG A 1 95 ? -25.095 -5.689 22.768 1.00 91.94 95 ARG A C 1
ATOM 772 O O . ARG A 1 95 ? -24.271 -6.596 22.681 1.00 91.94 95 ARG A O 1
ATOM 779 N N . VAL A 1 96 ? -24.815 -4.426 22.472 1.00 92.25 96 VAL A N 1
ATOM 780 C CA . VAL A 1 96 ? -23.496 -3.962 22.035 1.00 92.25 96 VAL A CA 1
ATOM 781 C C . VAL A 1 96 ? -22.943 -3.004 23.082 1.00 92.25 96 VAL A C 1
ATOM 783 O O . VAL A 1 96 ? -23.539 -1.955 23.324 1.00 92.25 96 VAL A O 1
ATOM 786 N N . GLU A 1 97 ? -21.800 -3.341 23.679 1.00 89.19 97 GLU A N 1
ATOM 787 C CA . GLU A 1 97 ? -21.098 -2.485 24.641 1.00 89.19 97 GLU A CA 1
ATOM 788 C C . GLU A 1 97 ? -19.625 -2.339 24.263 1.00 89.19 97 GLU A C 1
ATOM 790 O O . GLU A 1 97 ? -18.839 -3.274 24.365 1.00 89.19 97 GLU A O 1
ATOM 795 N N . ASP A 1 98 ? -19.240 -1.134 23.841 1.00 85.44 98 ASP A N 1
ATOM 796 C CA . ASP A 1 98 ? -17.880 -0.809 23.396 1.00 85.44 98 ASP A CA 1
ATOM 797 C C . ASP A 1 98 ? -17.382 -1.716 22.248 1.00 85.44 98 ASP A C 1
ATOM 799 O O . ASP A 1 98 ? -17.672 -1.454 21.075 1.00 85.44 98 ASP A O 1
ATOM 803 N N . LEU A 1 99 ? -16.657 -2.787 22.584 1.00 85.00 99 LEU A N 1
ATOM 804 C CA . LEU A 1 99 ? -16.117 -3.790 21.661 1.00 85.00 99 LEU A CA 1
ATOM 805 C C . LEU A 1 99 ? -16.738 -5.187 21.846 1.00 85.00 99 LEU A C 1
ATOM 807 O O . LEU A 1 99 ? -16.287 -6.137 21.203 1.00 85.00 99 LEU A O 1
ATOM 811 N N . SER A 1 100 ? -17.750 -5.336 22.707 1.00 87.12 100 SER A N 1
ATOM 812 C CA . SER A 1 100 ? -18.468 -6.595 22.915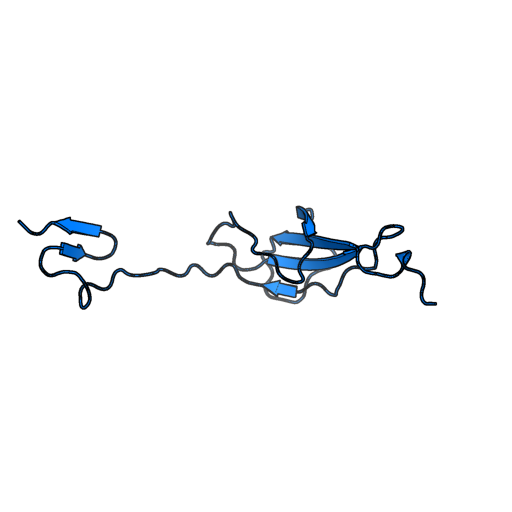 1.00 87.12 100 SER A CA 1
ATOM 813 C C . SER A 1 100 ? -19.824 -6.605 22.211 1.00 87.12 100 SER A C 1
ATOM 815 O O . SER A 1 100 ? -20.501 -5.584 22.067 1.00 87.12 100 SER A O 1
ATOM 817 N N . VAL A 1 101 ? -20.212 -7.800 21.763 1.00 92.38 101 VAL A N 1
ATOM 818 C CA . VAL A 1 101 ? -21.557 -8.104 21.274 1.00 92.38 101 VAL A CA 1
ATOM 819 C C . VAL A 1 101 ? -22.025 -9.353 21.990 1.00 92.38 101 VAL A C 1
ATOM 821 O O . VAL A 1 101 ? -21.371 -10.395 21.918 1.00 92.38 101 VAL A O 1
ATOM 824 N N . GLU A 1 102 ? -23.167 -9.253 22.648 1.00 93.69 102 GLU A N 1
ATOM 825 C CA . GLU A 1 102 ? -23.797 -10.355 23.359 1.00 93.69 102 GLU A CA 1
ATOM 826 C C . GLU A 1 102 ? -25.242 -10.508 22.893 1.00 93.69 102 GLU A C 1
ATOM 828 O O . GLU A 1 102 ? -25.846 -9.571 22.375 1.00 93.69 102 GLU A O 1
ATO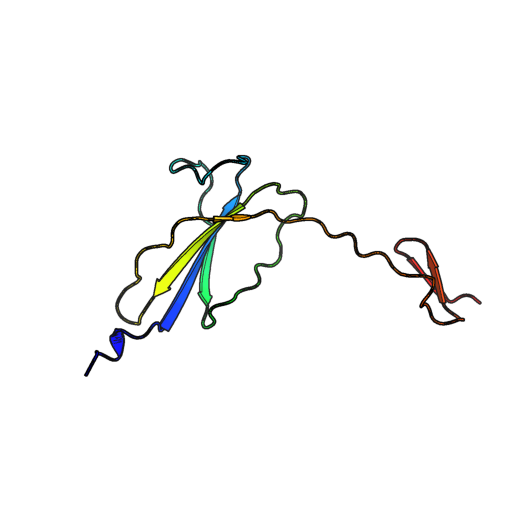M 833 N N . TRP A 1 103 ? -25.795 -11.706 23.052 1.00 92.12 103 TRP A N 1
ATOM 834 C CA . TRP A 1 103 ? -27.232 -11.900 22.897 1.00 92.12 103 TRP A CA 1
ATOM 835 C C . TRP A 1 103 ? -27.932 -11.390 24.152 1.00 92.12 103 TRP A C 1
ATOM 837 O O . TRP A 1 103 ? -27.592 -11.823 25.252 1.00 92.12 103 TRP A O 1
ATOM 847 N N . ASP A 1 104 ? -28.897 -10.492 23.978 1.00 78.69 104 ASP A N 1
ATOM 848 C CA . ASP A 1 104 ? -29.772 -10.059 25.066 1.00 78.69 104 ASP A CA 1
ATOM 849 C C . ASP A 1 104 ? -30.893 -11.103 25.195 1.00 78.69 104 ASP A C 1
ATOM 851 O O . ASP A 1 104 ? -31.609 -11.370 24.222 1.00 78.69 104 ASP A O 1
ATOM 855 N N . ALA A 1 105 ? -30.939 -11.789 26.340 1.00 69.19 105 ALA A N 1
ATOM 856 C CA . ALA A 1 105 ? -31.837 -12.916 26.614 1.00 69.19 105 ALA A CA 1
ATOM 857 C C . ALA A 1 105 ? -33.215 -12.466 27.113 1.00 69.19 105 ALA A C 1
ATOM 859 O O . ALA A 1 105 ? -33.270 -11.515 27.923 1.00 69.19 105 ALA A O 1
#

Secondary structure (DSSP, 8-state):
---GGGS--EEEEEEEEES--SSPPS--SSPPEEEEEE-SS-----S--TT-SEEEEEEEEE-SS-EEEEPPPEEE------PPP-GGGS-TTEEEETTEEEE--

Radius of gyration: 21.16 Å; chains: 1; bounding box: 54×28×59 Å

Foldseek 3Di:
DPDPQVDFQWKKKWKDADPDPDFDDPDDPTDTDIDIDHRDPDDDDDDDDQPGQKMKMWMWTHGPPDIDDIDRIDIDGSHDDDDFDDQVPDDPQWDGDTPDIDGND

Organism: Corythaeola cristata (NCBI:txid103954)